Protein AF-A0A3D6CA28-F1 (afdb_monomer)

pLDDT: mean 93.32, std 4.46, range [77.0, 98.38]

Structure (mmCIF, N/CA/C/O backbone):
data_AF-A0A3D6CA28-F1
#
_entry.id   AF-A0A3D6CA28-F1
#
loop_
_atom_site.group_PDB
_atom_site.id
_atom_site.type_symbol
_atom_site.label_atom_id
_atom_site.label_alt_id
_atom_site.label_comp_id
_atom_site.label_asym_id
_atom_site.label_entity_id
_atom_site.label_seq_id
_atom_site.pdbx_PDB_ins_code
_atom_site.Cartn_x
_atom_site.Cartn_y
_atom_site.Cartn_z
_atom_site.occupancy
_atom_site.B_iso_or_equiv
_atom_site.auth_seq_id
_atom_site.auth_comp_id
_atom_site.auth_asym_id
_atom_site.auth_atom_id
_atom_site.pdbx_PDB_model_num
ATOM 1 N N . ILE A 1 1 ? -1.976 -0.845 10.723 1.00 91.31 1 ILE A N 1
ATOM 2 C CA . ILE A 1 1 ? -1.251 -0.128 9.644 1.00 91.31 1 ILE A CA 1
ATOM 3 C C . ILE A 1 1 ? -0.634 1.152 10.191 1.00 91.31 1 ILE A C 1
ATOM 5 O O . ILE A 1 1 ? -1.047 1.609 11.251 1.00 91.31 1 ILE A O 1
ATOM 9 N N . ASN A 1 2 ? 0.385 1.686 9.528 1.00 94.81 2 ASN A N 1
ATOM 10 C CA . ASN A 1 2 ? 1.041 2.940 9.906 1.00 94.81 2 ASN A CA 1
ATOM 11 C C . ASN A 1 2 ? 1.697 3.585 8.675 1.00 94.81 2 ASN A C 1
ATOM 13 O O . ASN A 1 2 ? 1.628 3.022 7.584 1.00 94.81 2 ASN A O 1
ATOM 17 N N . GLY A 1 3 ? 2.409 4.699 8.858 1.00 94.38 3 GLY A N 1
ATOM 18 C CA . GLY A 1 3 ? 3.074 5.417 7.763 1.00 94.38 3 GLY A CA 1
ATOM 19 C C . GLY A 1 3 ? 4.153 4.634 6.997 1.00 94.38 3 GLY A C 1
ATOM 20 O O . GLY A 1 3 ? 4.578 5.083 5.941 1.00 94.38 3 GLY A O 1
ATOM 21 N N . GLY A 1 4 ? 4.589 3.463 7.477 1.00 94.81 4 GLY A N 1
ATOM 22 C CA . GLY A 1 4 ? 5.457 2.550 6.720 1.00 94.81 4 GLY A CA 1
ATOM 23 C C . GLY A 1 4 ? 4.696 1.547 5.841 1.00 94.81 4 GLY A C 1
ATOM 24 O O . GLY A 1 4 ? 5.300 0.844 5.036 1.00 94.81 4 GLY A O 1
ATOM 25 N N . SER A 1 5 ? 3.372 1.450 5.994 1.00 93.19 5 SER A N 1
ATOM 26 C CA . SER A 1 5 ? 2.517 0.568 5.194 1.00 93.19 5 SER A CA 1
ATOM 27 C C . SER A 1 5 ? 2.268 1.210 3.830 1.00 93.19 5 S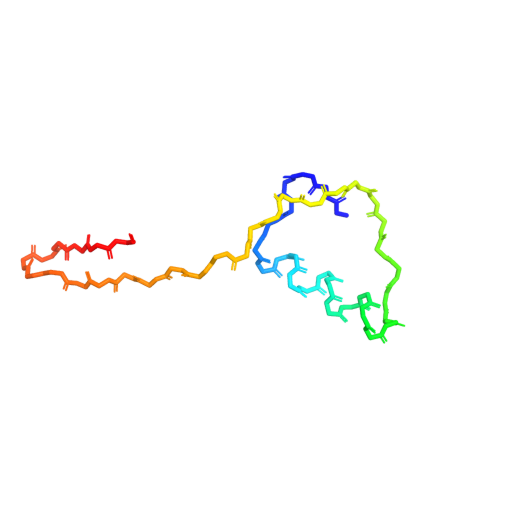ER A C 1
ATOM 29 O O . SER A 1 5 ? 1.690 2.292 3.767 1.00 93.19 5 SER A O 1
ATOM 31 N N . ALA A 1 6 ? 2.706 0.557 2.752 1.00 94.50 6 ALA A N 1
ATOM 32 C CA . ALA A 1 6 ? 2.643 1.100 1.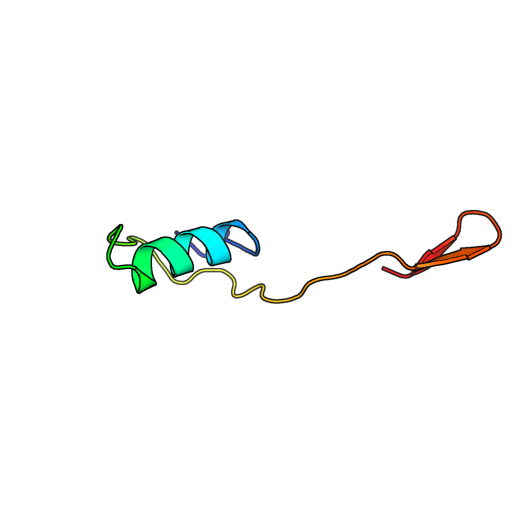398 1.00 94.50 6 ALA A CA 1
ATOM 33 C C . ALA A 1 6 ? 2.308 0.021 0.351 1.00 94.50 6 ALA A C 1
ATOM 35 O O . ALA A 1 6 ? 2.661 -1.148 0.527 1.00 94.50 6 ALA A O 1
ATOM 36 N N . SER A 1 7 ? 1.724 0.417 -0.784 1.00 95.12 7 SER A N 1
ATOM 37 C CA . SER A 1 7 ? 1.540 -0.431 -1.972 1.00 95.12 7 SER A CA 1
ATOM 38 C C . SER A 1 7 ? 0.688 -1.677 -1.686 1.00 95.12 7 SER A C 1
ATOM 40 O O . SER A 1 7 ? -0.444 -1.542 -1.233 1.00 95.12 7 SER A O 1
ATOM 42 N N . ALA A 1 8 ? 1.191 -2.890 -1.938 1.00 93.38 8 ALA A N 1
ATOM 43 C CA . ALA A 1 8 ? 0.431 -4.130 -1.767 1.00 93.38 8 ALA A CA 1
ATOM 44 C C . ALA A 1 8 ? -0.210 -4.259 -0.373 1.00 93.38 8 ALA A C 1
ATOM 46 O O . ALA A 1 8 ? -1.351 -4.702 -0.263 1.00 93.38 8 ALA A O 1
ATOM 47 N N . SER A 1 9 ? 0.476 -3.805 0.680 1.00 93.12 9 SER A N 1
ATOM 48 C CA . SER A 1 9 ? -0.069 -3.812 2.042 1.00 93.12 9 SER A CA 1
ATOM 49 C C . SER A 1 9 ? -1.291 -2.903 2.197 1.00 93.12 9 SER A C 1
ATOM 51 O O . SER A 1 9 ? -2.198 -3.229 2.956 1.00 93.12 9 SER A O 1
ATOM 53 N N . GLU A 1 10 ? -1.340 -1.781 1.474 1.00 95.25 10 GLU A N 1
ATOM 54 C CA . GLU A 1 10 ? -2.496 -0.875 1.471 1.00 95.25 10 GLU A CA 1
ATOM 55 C C . GLU A 1 10 ? -3.661 -1.470 0.682 1.00 95.25 10 GLU A C 1
ATOM 57 O O . GLU A 1 10 ? -4.798 -1.383 1.132 1.00 95.25 10 GLU A O 1
ATOM 62 N N . ILE A 1 11 ? -3.381 -2.143 -0.439 1.00 96.06 11 ILE A N 1
ATOM 63 C CA . ILE A 1 11 ? -4.404 -2.834 -1.239 1.00 96.06 11 ILE A CA 1
ATOM 64 C C . ILE A 1 11 ? -5.075 -3.932 -0.408 1.00 96.06 11 ILE A C 1
ATOM 66 O O . ILE A 1 11 ? -6.299 -4.014 -0.369 1.00 96.06 11 ILE A O 1
ATOM 70 N N . VAL A 1 12 ? -4.2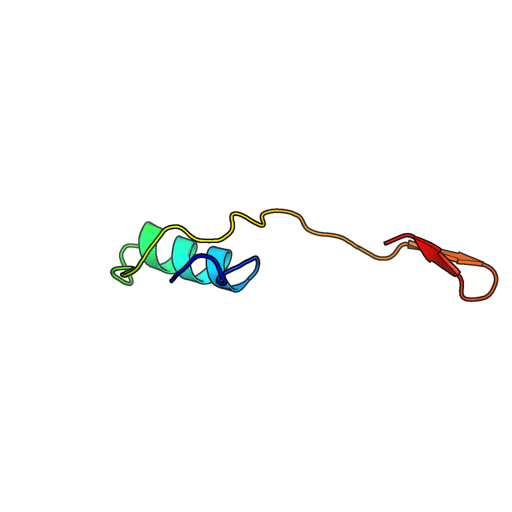88 -4.758 0.290 1.00 97.06 12 VAL A N 1
ATOM 71 C CA . VAL A 1 12 ? -4.829 -5.833 1.137 1.00 97.06 12 VAL A CA 1
ATOM 72 C C . VAL A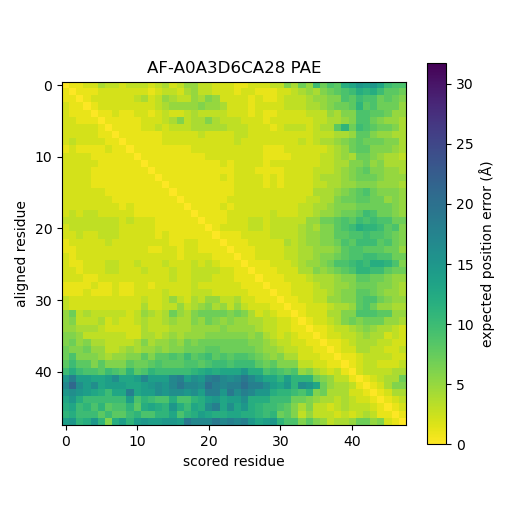 1 12 ? -5.614 -5.262 2.320 1.00 97.06 12 VAL A C 1
ATOM 74 O O . VAL A 1 12 ? -6.715 -5.732 2.598 1.00 97.06 12 VAL A O 1
ATOM 77 N N . ALA A 1 13 ? -5.083 -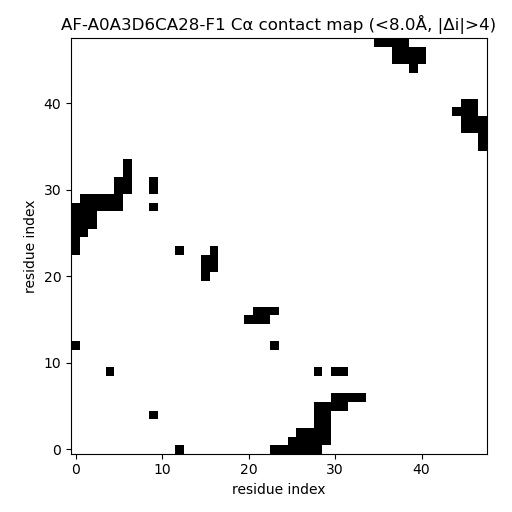4.242 3.003 1.00 96.38 13 ALA A N 1
ATOM 78 C CA . ALA A 1 13 ? -5.782 -3.604 4.118 1.00 96.38 13 ALA A CA 1
ATOM 79 C C . ALA A 1 13 ? -7.105 -2.959 3.672 1.00 96.38 13 ALA A C 1
ATOM 81 O O . ALA A 1 13 ? -8.125 -3.168 4.326 1.00 96.38 13 ALA A O 1
ATOM 82 N N . GLY A 1 14 ? -7.100 -2.248 2.538 1.00 95.75 14 GLY A N 1
ATOM 83 C CA . GLY A 1 14 ? -8.292 -1.645 1.941 1.00 95.75 14 GLY A CA 1
ATOM 84 C C . GLY A 1 14 ? -9.330 -2.693 1.550 1.00 95.75 14 GLY A C 1
ATOM 85 O O . GLY A 1 14 ? -10.467 -2.612 1.996 1.00 95.75 14 GLY A O 1
ATOM 86 N N . ALA A 1 15 ? -8.929 -3.753 0.839 1.00 98.06 15 ALA A N 1
ATOM 87 C CA . ALA A 1 15 ? -9.844 -4.829 0.455 1.00 98.06 15 ALA A CA 1
ATOM 88 C C . ALA A 1 15 ? -10.502 -5.500 1.674 1.00 98.06 15 ALA A C 1
ATOM 90 O O . ALA A 1 15 ? -11.705 -5.757 1.680 1.00 98.06 15 ALA A O 1
ATOM 91 N N . LEU A 1 16 ? -9.736 -5.771 2.735 1.00 98.25 16 LEU A N 1
ATOM 92 C CA . LEU A 1 16 ? -10.290 -6.345 3.962 1.00 98.25 16 LEU A CA 1
ATOM 93 C C . LEU A 1 16 ? -11.273 -5.396 4.660 1.00 98.25 16 LEU A C 1
ATOM 95 O O . LEU A 1 16 ? -12.289 -5.863 5.182 1.00 98.25 16 LEU A O 1
ATOM 99 N N . GLN A 1 17 ? -10.985 -4.093 4.666 1.00 97.38 17 GLN A N 1
ATOM 100 C CA . GLN A 1 17 ? -11.854 -3.079 5.259 1.00 97.38 17 GLN A CA 1
ATOM 101 C C . GLN A 1 17 ? -13.149 -2.902 4.455 1.00 97.38 17 GLN A C 1
ATOM 103 O O . GLN A 1 17 ? -14.233 -2.996 5.027 1.00 97.38 17 GLN A O 1
ATOM 108 N N . ASP A 1 18 ? -13.050 -2.730 3.136 1.00 98.00 18 ASP A N 1
ATOM 109 C CA . ASP A 1 18 ? -14.182 -2.477 2.234 1.00 98.00 18 ASP A CA 1
ATOM 110 C C . ASP A 1 18 ? -15.167 -3.653 2.203 1.00 98.00 18 ASP A C 1
ATOM 112 O O . ASP A 1 18 ? -16.388 -3.482 2.167 1.00 98.00 18 ASP A O 1
ATOM 116 N N . HIS A 1 19 ? -14.647 -4.878 2.294 1.00 98.38 19 HIS A N 1
ATOM 117 C CA . HIS A 1 19 ? -15.469 -6.081 2.382 1.00 98.38 19 HIS A CA 1
ATOM 118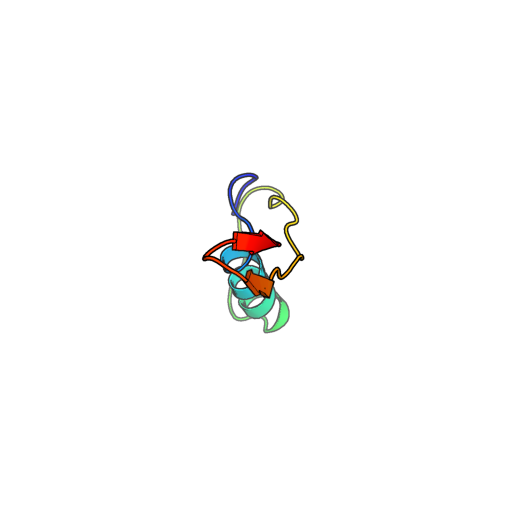 C C . HIS A 1 19 ? -15.957 -6.396 3.802 1.00 98.38 19 HIS A C 1
ATOM 120 O O . HIS A 1 19 ? -16.528 -7.467 4.019 1.00 98.38 19 HIS A O 1
ATOM 126 N N . HIS A 1 20 ? -15.743 -5.496 4.769 1.00 97.12 20 HIS A N 1
ATOM 127 C CA . HIS A 1 20 ? -16.113 -5.685 6.174 1.00 97.12 20 HIS A CA 1
ATOM 128 C C . HIS A 1 20 ? -15.571 -7.007 6.749 1.00 97.12 20 HIS A C 1
ATOM 130 O O . HIS A 1 20 ? -16.220 -7.683 7.548 1.00 97.12 20 HIS A O 1
ATOM 136 N N . ARG A 1 21 ? -14.382 -7.421 6.296 1.00 98.31 21 ARG A N 1
ATOM 137 C CA . ARG A 1 21 ? -13.732 -8.675 6.703 1.00 98.31 21 ARG A CA 1
ATOM 138 C C . ARG A 1 21 ? -12.725 -8.482 7.823 1.00 98.31 21 ARG A C 1
ATOM 140 O O . ARG A 1 21 ? -12.406 -9.450 8.505 1.00 98.31 21 ARG A O 1
ATOM 147 N N . ALA A 1 22 ? -12.241 -7.261 8.025 1.00 97.38 22 ALA A N 1
ATOM 148 C CA . ALA A 1 22 ? -11.398 -6.916 9.157 1.00 97.38 22 ALA A CA 1
ATOM 149 C C . ALA A 1 22 ? -11.606 -5.458 9.577 1.00 97.38 22 ALA A C 1
ATOM 151 O O . ALA A 1 22 ? -11.852 -4.587 8.744 1.00 97.38 22 ALA A O 1
ATOM 152 N N . LEU A 1 23 ? -11.440 -5.191 10.873 1.00 96.69 23 LEU A N 1
ATOM 153 C CA . LEU A 1 23 ? -11.252 -3.838 11.384 1.00 96.69 23 LEU A CA 1
ATOM 154 C C . LEU A 1 23 ? -9.765 -3.481 11.290 1.00 96.69 23 LEU A C 1
ATOM 156 O O . LEU A 1 23 ? -8.922 -4.159 11.878 1.00 96.69 23 LEU A O 1
ATOM 160 N N . ILE A 1 24 ? -9.440 -2.411 10.568 1.00 96.50 24 ILE A N 1
ATOM 161 C CA . ILE A 1 24 ? -8.061 -1.947 10.408 1.00 96.50 24 ILE A CA 1
ATOM 162 C C . ILE A 1 24 ? -7.732 -0.936 11.511 1.00 96.50 24 ILE A C 1
ATOM 164 O O . ILE A 1 24 ? -8.352 0.117 11.610 1.00 96.50 24 ILE A O 1
ATOM 168 N N . LEU A 1 25 ? -6.738 -1.256 12.343 1.00 97.19 25 LEU A N 1
ATOM 169 C CA . LEU A 1 25 ? -6.283 -0.407 13.449 1.00 97.19 25 LEU A CA 1
ATOM 170 C C . LEU A 1 25 ? -4.896 0.193 13.165 1.00 97.19 25 LEU A C 1
ATOM 172 O O . LEU A 1 25 ? -4.035 -0.452 12.550 1.00 97.19 25 LEU A O 1
ATOM 176 N N . GLY A 1 26 ? -4.665 1.417 13.64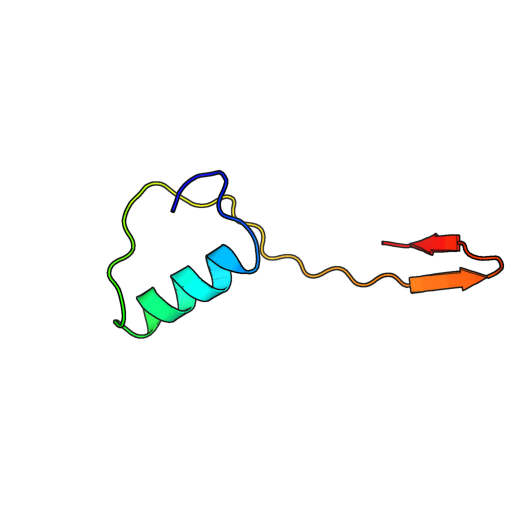4 1.00 95.88 26 GLY A N 1
ATOM 177 C CA . GLY A 1 26 ? -3.378 2.113 13.579 1.00 95.88 26 GLY A CA 1
ATOM 178 C C . GLY A 1 26 ? -3.500 3.565 13.112 1.00 95.88 26 GLY A C 1
ATOM 179 O O . GLY A 1 26 ? -4.455 4.248 13.468 1.00 95.88 26 GLY A O 1
ATOM 180 N N . THR A 1 27 ? -2.525 4.038 12.339 1.00 97.25 27 THR A N 1
ATOM 181 C CA . THR A 1 27 ? -2.476 5.406 11.789 1.00 97.25 27 THR A CA 1
ATOM 182 C C . THR A 1 27 ? -2.544 5.379 10.258 1.00 97.25 27 THR A C 1
ATOM 184 O O . THR A 1 27 ? -2.370 4.302 9.678 1.00 97.25 27 THR A O 1
ATOM 187 N N . PRO A 1 28 ? -2.797 6.521 9.584 1.00 96.12 28 PRO A N 1
ATOM 188 C CA . PRO A 1 28 ? -2.812 6.576 8.124 1.00 96.12 28 PRO A CA 1
ATOM 189 C C . PRO A 1 28 ? -1.575 5.925 7.492 1.00 96.12 28 PRO A C 1
ATOM 191 O O . PRO A 1 28 ? -0.455 6.065 7.994 1.00 96.12 28 PRO A O 1
ATOM 194 N N . SER A 1 29 ? -1.806 5.180 6.412 1.00 95.94 29 SER A N 1
ATOM 195 C CA . SER A 1 29 ? -0.755 4.553 5.614 1.00 95.94 29 SER A CA 1
ATOM 196 C C . SER A 1 29 ? -0.007 5.581 4.761 1.00 95.94 29 SER A C 1
ATOM 198 O O . SER A 1 29 ? -0.318 6.771 4.775 1.00 95.94 29 SER A O 1
ATOM 200 N N . PHE A 1 30 ? 1.014 5.131 4.031 1.00 96.81 30 PHE A N 1
ATOM 201 C CA . PHE A 1 30 ? 1.858 6.013 3.227 1.00 96.81 30 PHE A CA 1
ATOM 202 C C . PHE A 1 30 ? 1.116 6.668 2.046 1.00 96.81 30 PHE A C 1
ATOM 204 O O . PHE A 1 30 ? 1.434 7.794 1.673 1.00 96.81 30 PHE A O 1
ATOM 211 N N . GLY A 1 31 ? 0.152 5.975 1.433 1.00 94.00 31 GLY A N 1
ATOM 212 C CA . GLY A 1 31 ? -0.598 6.440 0.264 1.00 94.00 31 GLY A CA 1
ATOM 213 C C . GLY A 1 31 ? 0.055 6.103 -1.082 1.00 94.00 31 GLY A C 1
ATOM 214 O O . GLY A 1 31 ? -0.069 6.868 -2.040 1.00 94.00 31 GLY A O 1
ATOM 215 N N . LYS A 1 32 ? 0.779 4.980 -1.201 1.00 94.81 32 LYS A N 1
ATOM 216 C CA . LYS A 1 32 ? 1.465 4.603 -2.449 1.00 94.81 32 LYS A CA 1
ATOM 217 C C . LYS A 1 32 ? 0.540 3.805 -3.371 1.00 94.81 32 LYS A C 1
ATOM 219 O O . LYS A 1 32 ? 0.533 2.576 -3.354 1.00 94.81 32 LYS A O 1
ATOM 224 N N . GLY A 1 33 ? -0.154 4.518 -4.257 1.00 88.75 33 GLY A N 1
ATOM 225 C CA . GLY A 1 33 ? -1.047 3.934 -5.268 1.00 88.75 33 GLY A CA 1
ATOM 226 C C . GLY A 1 33 ? -0.440 3.702 -6.660 1.00 88.75 33 GLY A C 1
ATOM 227 O O . GLY A 1 33 ? -1.162 3.317 -7.574 1.00 88.75 33 GLY A O 1
ATOM 228 N N . SER A 1 34 ? 0.853 3.966 -6.874 1.00 92.62 34 SER A N 1
ATOM 229 C CA . SER A 1 34 ? 1.463 3.848 -8.204 1.00 92.62 34 SER A CA 1
ATOM 230 C C . SER A 1 34 ? 1.948 2.431 -8.515 1.00 92.62 34 SER A C 1
ATOM 232 O O . SER A 1 34 ? 2.556 1.757 -7.681 1.00 92.62 34 SER A O 1
ATOM 234 N N . VAL A 1 35 ? 1.755 2.016 -9.766 1.00 89.12 35 VAL A N 1
ATOM 235 C CA . VAL A 1 35 ? 2.341 0.803 -10.348 1.00 89.12 35 VAL A CA 1
ATOM 236 C C . VAL A 1 35 ? 3.377 1.243 -11.377 1.00 89.12 35 VAL A C 1
ATOM 238 O O . VAL A 1 35 ? 3.081 2.072 -12.231 1.00 89.12 35 VAL A O 1
ATOM 241 N N . GLN A 1 36 ? 4.604 0.737 -11.270 1.00 89.81 36 GLN A N 1
ATOM 242 C CA . GLN A 1 36 ? 5.664 0.979 -12.254 1.00 89.81 36 GLN A CA 1
ATOM 243 C C . GLN A 1 36 ? 6.025 -0.331 -12.949 1.00 89.81 36 GLN A C 1
ATOM 245 O O . GLN A 1 36 ? 5.990 -1.394 -12.331 1.00 89.81 36 GLN A O 1
ATOM 250 N N . THR A 1 37 ? 6.397 -0.243 -14.223 1.00 90.88 37 THR A N 1
ATOM 251 C CA . THR A 1 37 ? 6.922 -1.363 -15.011 1.00 90.88 37 THR A CA 1
ATOM 252 C C . THR A 1 37 ? 8.226 -0.920 -15.649 1.00 90.88 37 THR A C 1
ATOM 254 O O . THR A 1 37 ? 8.309 0.192 -16.162 1.00 90.88 37 THR A O 1
ATOM 257 N N . VAL A 1 38 ? 9.233 -1.792 -15.650 1.00 90.75 38 VAL A N 1
ATOM 258 C CA . VAL A 1 38 ? 10.506 -1.492 -16.306 1.00 90.75 38 VAL A CA 1
ATOM 259 C C . VAL A 1 38 ? 10.355 -1.680 -17.812 1.00 90.75 38 VAL A C 1
ATOM 261 O O . VAL A 1 38 ? 10.018 -2.770 -18.273 1.00 90.75 38 VAL A O 1
ATOM 264 N N . ARG A 1 39 ? 10.627 -0.626 -18.584 1.00 92.62 39 ARG A N 1
ATOM 265 C CA . ARG A 1 39 ? 10.778 -0.710 -20.040 1.00 92.62 39 ARG A CA 1
ATOM 266 C C . ARG A 1 39 ? 12.256 -0.883 -20.380 1.00 92.62 39 ARG A C 1
ATOM 268 O O . ARG A 1 39 ? 13.020 0.052 -20.128 1.00 92.62 39 ARG A O 1
ATOM 275 N N . PRO A 1 40 ? 12.670 -2.029 -20.947 1.00 89.25 40 PRO A N 1
ATOM 276 C CA . PRO A 1 40 ? 14.041 -2.198 -21.396 1.00 89.25 40 PRO A CA 1
ATOM 277 C C . PRO A 1 40 ? 14.328 -1.220 -22.539 1.00 89.25 40 PRO A C 1
ATOM 279 O O . PRO A 1 40 ? 13.533 -1.059 -23.466 1.00 89.25 40 PRO A O 1
ATOM 282 N N . LEU A 1 41 ? 15.471 -0.559 -22.442 1.00 86.31 41 LEU A N 1
ATOM 283 C CA . LEU A 1 41 ? 16.149 0.079 -23.558 1.00 86.31 41 LEU A CA 1
ATOM 284 C C . LEU A 1 41 ? 17.264 -0.896 -23.987 1.00 86.31 41 LEU A C 1
ATOM 286 O O . LEU A 1 41 ? 17.591 -1.812 -23.235 1.00 86.31 41 LEU A O 1
ATOM 290 N N . GLY A 1 42 ? 17.804 -0.790 -25.201 1.00 90.00 42 GLY A N 1
ATOM 291 C CA . GLY A 1 42 ? 18.873 -1.698 -25.656 1.00 90.00 42 GLY A CA 1
ATOM 292 C C . GLY A 1 42 ? 20.064 -1.775 -24.685 1.00 90.00 42 GLY A C 1
ATOM 293 O O . GLY A 1 42 ? 20.163 -0.986 -23.752 1.00 90.00 42 GLY A O 1
ATOM 294 N N . ASP A 1 43 ? 20.969 -2.731 -24.896 1.00 86.81 43 ASP A N 1
ATOM 295 C CA . ASP A 1 43 ? 22.250 -2.829 -24.171 1.00 86.81 43 ASP A CA 1
ATOM 296 C C . ASP A 1 43 ? 22.142 -2.949 -22.636 1.00 86.81 43 ASP A C 1
ATOM 298 O O . ASP A 1 43 ? 23.023 -2.527 -21.891 1.00 86.81 43 ASP A O 1
ATOM 302 N N . GLY A 1 44 ? 21.056 -3.557 -22.144 1.00 84.88 44 GLY A N 1
ATOM 303 C CA . GLY A 1 44 ? 20.848 -3.813 -20.713 1.00 84.88 44 GLY A CA 1
ATOM 304 C C . GLY A 1 44 ? 20.368 -2.599 -19.913 1.00 84.88 44 GLY A C 1
ATOM 305 O O . GLY A 1 44 ? 20.239 -2.685 -18.691 1.00 84.88 44 GLY A O 1
ATOM 306 N N . PHE A 1 45 ? 20.068 -1.485 -20.579 1.00 88.81 45 PHE A N 1
ATOM 307 C CA . PHE A 1 45 ? 19.481 -0.310 -19.948 1.00 88.81 45 PHE A CA 1
ATOM 308 C C . PHE A 1 45 ? 17.965 -0.476 -19.761 1.00 88.81 45 PHE A C 1
ATOM 310 O O . PHE A 1 45 ? 17.303 -1.284 -20.410 1.00 88.81 45 PHE A O 1
ATOM 317 N N . GLY A 1 46 ? 17.369 0.304 -18.864 1.00 87.81 46 GLY A N 1
ATOM 318 C CA . GLY A 1 46 ? 15.925 0.288 -18.661 1.00 87.81 46 GLY A CA 1
ATOM 319 C C . GLY A 1 46 ? 15.436 1.562 -17.997 1.00 87.81 46 GLY A C 1
ATOM 320 O O . GLY A 1 46 ? 16.139 2.154 -17.180 1.00 87.81 46 GLY A O 1
ATOM 321 N N . ILE A 1 47 ? 14.226 1.983 -18.356 1.00 84.62 47 ILE A N 1
ATOM 322 C CA . ILE A 1 47 ? 13.509 3.055 -17.663 1.00 84.62 47 ILE A CA 1
ATOM 323 C C . ILE A 1 47 ? 12.529 2.401 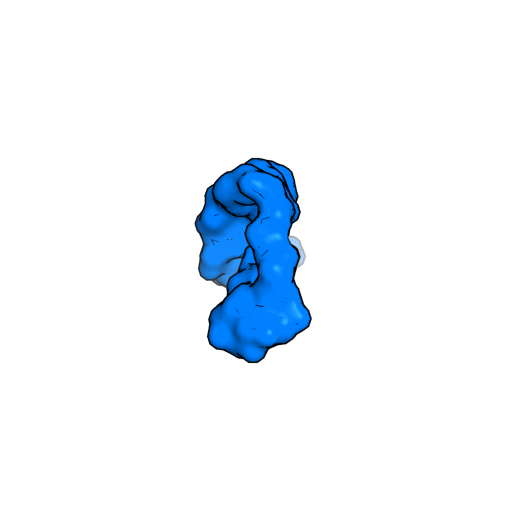-16.697 1.00 84.62 47 ILE A C 1
ATOM 325 O O . ILE A 1 47 ? 11.784 1.500 -17.089 1.00 84.62 47 ILE A O 1
ATOM 329 N N . LYS A 1 48 ? 12.555 2.851 -15.445 1.00 77.00 48 LYS A N 1
ATOM 330 C CA . LYS A 1 48 ? 11.663 2.419 -14.369 1.00 77.00 48 LYS A CA 1
ATOM 331 C C . LYS A 1 48 ? 10.559 3.440 -14.137 1.00 77.00 48 LYS A C 1
ATOM 333 O O . LYS A 1 48 ? 10.889 4.644 -14.142 1.00 77.00 48 LYS A O 1
#

Solvent-accessible surface area (backbone atoms only 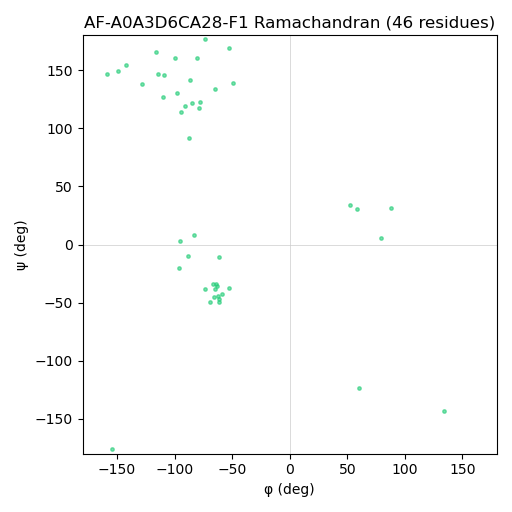— not comparable to full-atom values): 3047 Å² total; per-residue (Å²): 84,29,64,86,35,44,39,71,58,45,53,54,52,48,54,32,41,76,67,71,70,46,88,86,60,78,51,68,53,58,74,50,83,82,85,83,66,74,46,78,44,79,95,86,40,65,50,108

Sequence (48 aa):
INGGSASASEIVAGALQDHHRALILGTPSFGKGSVQTVRPLGDGFGIK

Foldseek 3Di:
DEQAQEDPSVVVLVVCVVVVNDDDDDYDYNPHPDDDDWDDDPPRDTDD

Radius of gyration: 15.71 Å; Cα contacts (8 Å, |Δi|>4): 52; chains: 1; bounding box: 38×15×39 Å

Secondary structure (DSSP, 8-state):
--TT--THHHHHHHHHHHTTS----SS-----------EEPSTT-EE-

Mean predicted aligned error: 4.53 Å